Protein AF-A0A833YYH2-F1 (afdb_monomer_lite)

Foldseek 3Di:
DVVCVVVCVVCVVVVVVVVVVVVVVVVVVVVVVVVCLVVVCVPDVVVSVLVVQLVVQCVVVNVVVSVVVSVVVVVVVVVCCLVPVPVPPDPPPPDDPDPPDPPVVVVVSVVSVVVVVVVVVVVVVVVVVVVVVVD

Structure (mmCIF, N/CA/C/O backbone):
data_AF-A0A833YYH2-F1
#
_entry.id   AF-A0A833YYH2-F1
#
loop_
_atom_site.group_PDB
_atom_site.id
_atom_site.type_symbol
_atom_site.label_atom_id
_atom_site.label_alt_id
_atom_site.label_comp_id
_atom_site.label_asym_id
_atom_site.label_entity_id
_atom_site.label_seq_id
_atom_site.pdbx_PDB_ins_code
_atom_site.Cartn_x
_atom_site.Cartn_y
_atom_site.Cartn_z
_atom_site.occupancy
_atom_site.B_iso_or_equiv
_atom_site.auth_seq_id
_atom_site.auth_comp_id
_atom_site.auth_asym_id
_atom_site.auth_atom_id
_atom_site.pdbx_PDB_model_num
ATOM 1 N N . MET A 1 1 ? -19.873 -19.339 27.407 1.00 61.56 1 MET A N 1
ATOM 2 C CA . MET A 1 1 ? -21.133 -18.884 26.774 1.00 61.56 1 MET A CA 1
ATOM 3 C C . MET A 1 1 ? -21.926 -17.932 27.678 1.00 61.56 1 MET A C 1
ATOM 5 O O . MET A 1 1 ? -22.231 -16.838 27.234 1.00 61.56 1 MET A O 1
ATOM 9 N N . ILE A 1 2 ? -22.166 -18.270 28.954 1.00 76.19 2 ILE A N 1
ATOM 10 C CA . ILE A 1 2 ? -22.928 -17.430 29.909 1.00 76.19 2 ILE A CA 1
ATOM 11 C C . ILE A 1 2 ? -22.249 -16.081 30.224 1.00 76.19 2 ILE A C 1
ATOM 13 O O . ILE A 1 2 ? -22.918 -15.053 30.234 1.00 76.19 2 ILE A O 1
ATOM 17 N N . ALA A 1 3 ? -20.920 -16.057 30.393 1.00 73.94 3 ALA A N 1
ATOM 18 C CA . ALA A 1 3 ? -20.184 -14.825 30.699 1.00 73.94 3 ALA A CA 1
ATOM 19 C C . ALA A 1 3 ? -20.322 -13.746 29.607 1.00 73.94 3 ALA A C 1
ATOM 21 O O . ALA A 1 3 ? -20.493 -12.579 29.926 1.00 73.94 3 ALA A O 1
ATOM 22 N N . ILE A 1 4 ? -20.317 -14.132 28.325 1.00 78.75 4 ILE A N 1
ATOM 23 C CA . ILE A 1 4 ? -20.427 -13.198 27.190 1.00 78.75 4 ILE A CA 1
ATOM 24 C C . ILE A 1 4 ? -21.841 -12.610 27.091 1.00 78.75 4 ILE A C 1
ATOM 26 O O . ILE A 1 4 ? -21.990 -11.432 26.790 1.00 78.75 4 ILE A O 1
ATOM 30 N N . VAL A 1 5 ? -22.879 -13.400 27.382 1.00 77.94 5 VAL A N 1
ATOM 31 C CA . VAL A 1 5 ? -24.278 -12.937 27.326 1.00 77.94 5 VAL A CA 1
ATOM 32 C C . VAL A 1 5 ? -24.606 -12.014 28.506 1.00 77.94 5 VAL A C 1
ATOM 34 O O . VAL A 1 5 ? -25.262 -10.993 28.314 1.00 77.94 5 VAL A O 1
ATOM 37 N N . ALA A 1 6 ? -24.112 -12.332 29.707 1.00 75.19 6 ALA A N 1
ATOM 38 C CA . ALA A 1 6 ? -24.332 -11.522 30.907 1.00 75.19 6 ALA A CA 1
ATOM 39 C C . ALA A 1 6 ? -23.529 -10.208 30.891 1.00 75.19 6 ALA A C 1
ATOM 41 O O . ALA A 1 6 ? -24.063 -9.150 31.217 1.00 75.19 6 ALA A O 1
ATOM 42 N N . LEU A 1 7 ? -22.261 -10.257 30.469 1.00 71.38 7 LEU A N 1
ATOM 43 C CA . LEU A 1 7 ? -21.401 -9.076 30.364 1.00 71.38 7 LEU A CA 1
ATOM 44 C C . LEU A 1 7 ? -21.713 -8.239 29.115 1.00 71.38 7 LEU A C 1
ATOM 46 O O . LEU A 1 7 ? -21.634 -7.016 29.173 1.00 71.38 7 LEU A O 1
ATOM 50 N N . GLY A 1 8 ? -22.137 -8.858 28.008 1.00 71.69 8 GLY A N 1
ATOM 51 C CA . GLY A 1 8 ? -22.414 -8.168 26.742 1.00 71.69 8 GLY A CA 1
ATOM 52 C C . GLY A 1 8 ? -23.464 -7.058 26.849 1.00 71.69 8 GLY A C 1
ATOM 53 O O . GLY A 1 8 ? -23.304 -6.019 26.221 1.00 71.69 8 GLY A O 1
ATOM 54 N N . LYS A 1 9 ? -24.485 -7.222 27.704 1.00 69.00 9 LYS A N 1
ATOM 55 C CA . LYS A 1 9 ? -25.528 -6.203 27.935 1.00 69.00 9 LYS A CA 1
ATOM 56 C C . LYS A 1 9 ? -25.048 -4.997 28.746 1.00 69.00 9 LYS A C 1
ATOM 58 O O . LYS A 1 9 ? -25.541 -3.895 28.539 1.00 69.00 9 LYS A O 1
ATOM 63 N N . LEU A 1 10 ? -24.093 -5.196 29.655 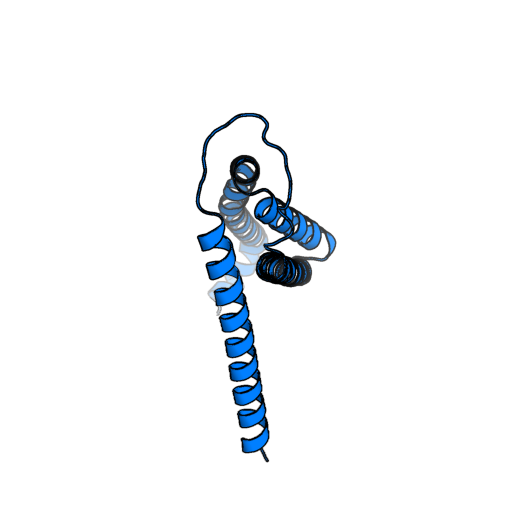1.00 66.31 10 LEU A N 1
ATOM 64 C CA . LEU A 1 10 ? -23.546 -4.133 30.505 1.00 66.31 10 LEU A CA 1
ATOM 65 C C . LEU A 1 10 ? -22.348 -3.427 29.843 1.00 66.31 10 LEU A C 1
ATOM 67 O O . LEU A 1 10 ? -22.094 -2.253 30.099 1.00 66.31 10 LEU A O 1
ATOM 71 N N . LEU A 1 11 ? -21.627 -4.138 28.970 1.00 68.44 11 LEU A N 1
ATOM 72 C CA . LEU A 1 11 ? -20.449 -3.656 28.248 1.00 68.44 11 LEU A CA 1
ATOM 73 C C . LEU A 1 11 ? -20.737 -3.207 26.812 1.00 68.44 11 LEU A C 1
ATOM 75 O O . LEU A 1 11 ? -19.807 -2.775 26.147 1.00 68.44 11 LEU A O 1
ATOM 79 N N . GLU A 1 12 ? -21.976 -3.248 26.320 1.00 71.12 12 GLU A N 1
ATOM 80 C CA . GLU A 1 12 ? -22.322 -2.808 24.958 1.00 71.12 12 GLU A CA 1
ATOM 81 C C . GLU A 1 12 ? -21.769 -1.403 24.600 1.00 71.12 12 GLU A C 1
ATOM 83 O O . GLU A 1 12 ? -21.092 -1.280 23.572 1.00 71.12 12 GLU A O 1
ATOM 88 N N . PRO A 1 13 ? -21.923 -0.357 25.447 1.00 73.88 13 PRO A N 1
ATOM 89 C CA . PRO A 1 13 ? -21.302 0.946 25.187 1.00 73.88 13 PRO A CA 1
ATOM 90 C C . PRO A 1 13 ? -19.779 0.950 25.418 1.00 73.88 13 PRO A C 1
ATOM 92 O O . PRO A 1 13 ? -19.047 1.657 24.722 1.00 73.88 13 PRO A O 1
ATOM 95 N N . LEU A 1 14 ? -19.272 0.138 26.354 1.00 76.50 14 LEU A N 1
ATOM 96 C CA . LEU A 1 14 ? -17.845 0.086 26.695 1.00 76.50 14 LEU A CA 1
ATOM 97 C C . LEU A 1 14 ? -17.016 -0.633 25.612 1.00 76.50 14 LEU A C 1
ATOM 99 O O . LEU A 1 14 ? -15.959 -0.156 25.207 1.00 76.50 14 LEU A O 1
ATOM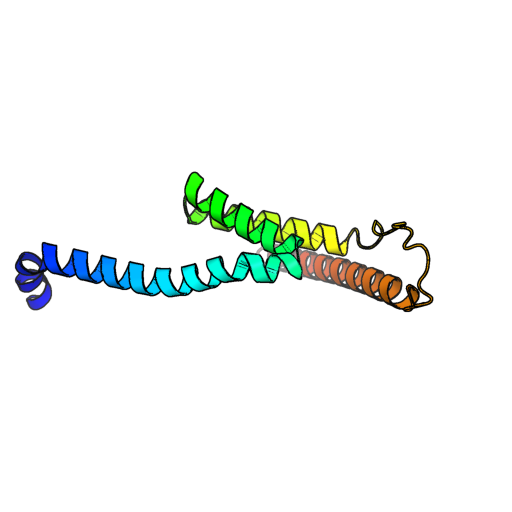 103 N N . GLN A 1 15 ? -17.513 -1.752 25.088 1.00 78.81 15 GLN A N 1
ATOM 104 C CA . GLN A 1 15 ? -16.862 -2.590 24.082 1.00 78.81 15 GLN A CA 1
ATOM 105 C C . GLN A 1 15 ? -16.797 -1.890 22.719 1.00 78.81 15 GLN A C 1
ATOM 107 O O . GLN A 1 15 ? -15.804 -2.040 22.008 1.00 78.81 15 GLN A O 1
ATOM 112 N N . LYS A 1 16 ? -17.801 -1.072 22.368 1.00 78.88 16 LYS A N 1
ATOM 113 C CA . LYS A 1 16 ? -17.750 -0.205 21.177 1.00 78.88 16 LYS A CA 1
ATOM 114 C C . LYS A 1 16 ? -16.615 0.820 21.273 1.00 78.88 16 LYS A C 1
ATOM 116 O O . LYS A 1 16 ? -15.892 1.002 20.296 1.00 78.88 16 LYS A O 1
ATOM 121 N N . SER A 1 17 ? -16.423 1.429 22.446 1.00 85.12 17 SER A N 1
ATOM 122 C CA . SER A 1 17 ? -15.329 2.376 22.701 1.00 85.12 17 SER A CA 1
ATOM 123 C C . SER A 1 17 ? -13.954 1.701 22.628 1.00 85.12 17 SER A C 1
ATOM 125 O O . SER A 1 17 ? -13.055 2.201 21.958 1.00 85.12 17 SER A O 1
ATOM 127 N N . VAL A 1 18 ? -13.805 0.512 23.223 1.00 89.88 18 VAL A N 1
ATOM 128 C CA . VAL A 1 18 ? -12.552 -0.262 23.156 1.00 89.88 18 VAL A CA 1
ATOM 129 C C . VAL A 1 18 ? -12.238 -0.698 21.723 1.00 89.88 18 VAL A C 1
ATOM 131 O O . VAL A 1 18 ? -11.100 -0.553 21.283 1.00 89.88 18 VAL A O 1
ATOM 134 N N . LEU A 1 19 ? -13.231 -1.171 20.961 1.00 87.88 19 LEU A N 1
ATOM 135 C CA . LEU A 1 19 ? -13.038 -1.541 19.556 1.00 87.88 19 LEU A CA 1
ATOM 136 C C . LEU A 1 19 ? -12.598 -0.328 18.722 1.00 87.88 19 LEU A C 1
ATOM 138 O O . LEU A 1 19 ? -11.652 -0.432 17.945 1.00 87.88 19 LEU A O 1
ATOM 142 N N . ALA A 1 20 ? -13.229 0.833 18.927 1.00 87.12 20 ALA A N 1
ATOM 143 C CA . ALA A 1 20 ? -12.832 2.076 18.273 1.00 87.12 20 ALA A CA 1
ATOM 144 C C . ALA A 1 20 ? -11.411 2.507 18.672 1.00 87.12 20 ALA A C 1
ATOM 146 O O . ALA A 1 20 ? -10.617 2.854 17.801 1.00 87.12 20 ALA A O 1
ATOM 147 N N . ALA A 1 21 ? -11.051 2.425 19.956 1.00 90.31 21 ALA A N 1
ATOM 148 C CA . ALA A 1 21 ? -9.712 2.756 20.443 1.00 90.31 21 ALA A CA 1
ATOM 149 C C . ALA A 1 21 ? -8.632 1.841 19.845 1.00 90.31 21 ALA A C 1
ATOM 151 O O . ALA A 1 21 ? -7.572 2.325 19.452 1.00 90.31 21 ALA A O 1
ATOM 152 N N . VAL A 1 22 ? -8.908 0.540 19.711 1.00 90.25 22 VAL A N 1
ATOM 153 C CA . VAL A 1 22 ? -8.002 -0.421 19.059 1.00 90.25 22 VAL A CA 1
ATOM 154 C C . VAL A 1 22 ? -7.862 -0.122 17.565 1.00 90.25 22 VAL A C 1
ATOM 156 O O . VAL A 1 22 ? -6.747 -0.128 17.044 1.00 90.25 22 VAL A O 1
ATOM 159 N N . VAL A 1 23 ? -8.961 0.198 16.873 1.00 89.44 23 VAL A N 1
ATOM 160 C CA . VAL A 1 23 ? -8.914 0.617 15.462 1.00 89.44 23 VAL A CA 1
ATOM 161 C C . VAL A 1 23 ? -8.094 1.899 15.312 1.00 89.44 23 VAL A C 1
ATOM 163 O O . VAL A 1 23 ? -7.210 1.946 14.465 1.00 89.44 23 VAL A O 1
ATOM 166 N N . ILE A 1 24 ? -8.294 2.904 16.167 1.00 87.12 24 ILE A N 1
ATOM 167 C CA . ILE A 1 24 ? -7.518 4.154 16.153 1.00 87.12 24 ILE A CA 1
ATOM 168 C C . ILE A 1 24 ? -6.037 3.896 16.471 1.00 87.12 24 ILE A C 1
ATOM 170 O O . ILE A 1 24 ? -5.170 4.485 15.829 1.00 87.12 24 ILE A O 1
ATOM 174 N N . ALA A 1 25 ? -5.720 3.002 17.412 1.00 87.38 25 ALA A N 1
ATOM 175 C CA . ALA A 1 25 ? -4.342 2.627 17.729 1.00 87.38 25 ALA A CA 1
ATOM 176 C C . ALA A 1 25 ? -3.640 1.948 16.538 1.00 87.38 25 ALA A C 1
ATOM 178 O O . ALA A 1 25 ? -2.495 2.285 16.233 1.00 87.38 25 ALA A O 1
ATOM 179 N N . ASN A 1 26 ? -4.343 1.065 15.821 1.00 83.31 26 ASN A N 1
ATOM 180 C CA . ASN A 1 26 ? -3.842 0.438 14.594 1.00 83.31 26 ASN A CA 1
ATOM 181 C C . ASN A 1 26 ? -3.701 1.449 13.448 1.00 83.31 26 ASN A C 1
ATOM 183 O O . ASN A 1 26 ? -2.685 1.474 12.752 1.00 83.31 26 ASN A O 1
ATOM 187 N N . LEU A 1 27 ? -4.684 2.338 13.288 1.00 80.62 27 LEU A N 1
ATOM 188 C CA . LEU A 1 27 ? -4.650 3.393 12.280 1.00 80.62 27 LEU A CA 1
ATOM 189 C C . LEU A 1 27 ? -3.542 4.409 12.556 1.00 80.62 27 LEU A C 1
ATOM 191 O O . LEU A 1 27 ? -2.944 4.893 11.604 1.00 80.62 27 LEU A O 1
ATOM 195 N N . LYS A 1 28 ? -3.210 4.703 13.819 1.00 78.62 28 LYS A N 1
ATOM 196 C CA . LYS A 1 28 ? -2.103 5.604 14.182 1.00 78.62 28 LYS A CA 1
ATOM 197 C C . LYS A 1 28 ? -0.769 5.115 13.613 1.00 78.62 28 LYS A C 1
ATOM 199 O O . LYS A 1 28 ? 0.009 5.927 13.118 1.00 78.62 28 LYS A O 1
ATOM 204 N N . GLY A 1 29 ? -0.524 3.804 13.645 1.00 73.50 29 GLY A N 1
ATOM 205 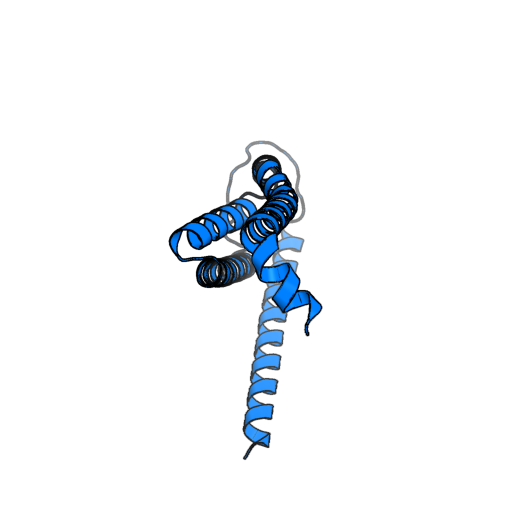C CA . GLY A 1 29 ? 0.663 3.201 13.034 1.00 73.50 29 GLY A CA 1
ATOM 206 C C . GLY A 1 29 ? 0.696 3.396 11.516 1.00 73.50 29 GLY A C 1
ATOM 207 O O . GLY A 1 29 ? 1.724 3.781 10.963 1.00 73.50 29 GLY A O 1
ATOM 208 N N . MET A 1 30 ? -0.450 3.223 10.852 1.00 72.69 30 MET A N 1
ATOM 209 C CA . MET A 1 30 ? -0.572 3.421 9.402 1.00 72.69 30 MET A CA 1
ATOM 210 C C . MET A 1 30 ? -0.488 4.904 9.004 1.00 72.69 30 MET A C 1
ATOM 212 O O . MET A 1 30 ? 0.144 5.237 8.006 1.00 72.69 30 MET A O 1
ATOM 216 N N . PHE A 1 31 ? -1.055 5.816 9.799 1.00 71.50 31 PHE A N 1
ATOM 217 C CA . PHE A 1 31 ? -1.009 7.264 9.560 1.00 71.50 31 PHE A CA 1
ATOM 218 C C . PHE A 1 31 ? 0.404 7.839 9.689 1.00 71.50 31 PHE A C 1
ATOM 220 O O . PHE A 1 31 ? 0.752 8.789 8.991 1.00 71.50 31 PHE A O 1
ATOM 227 N N . MET A 1 32 ? 1.245 7.243 10.536 1.00 72.62 32 MET A N 1
ATOM 228 C CA . MET A 1 32 ? 2.645 7.644 10.653 1.00 72.62 32 MET A CA 1
ATOM 229 C C . MET A 1 32 ? 3.417 7.381 9.347 1.00 72.62 32 MET A C 1
ATOM 231 O O . MET A 1 32 ? 4.192 8.233 8.925 1.00 72.62 32 MET A O 1
ATOM 235 N N . GLN A 1 33 ? 3.109 6.285 8.641 1.00 66.12 33 GLN A N 1
ATOM 236 C CA . GLN A 1 33 ? 3.621 6.020 7.288 1.00 66.12 33 GLN A CA 1
ATOM 237 C C . GLN A 1 33 ? 3.081 7.003 6.237 1.00 66.12 33 GLN A C 1
ATOM 239 O O . GLN A 1 33 ? 3.814 7.379 5.323 1.00 66.12 33 GLN A O 1
ATOM 244 N N . VAL A 1 34 ? 1.833 7.468 6.374 1.00 66.44 34 VAL A N 1
ATOM 245 C CA . VAL A 1 34 ? 1.277 8.528 5.507 1.00 66.44 34 VAL A CA 1
ATOM 246 C C . VAL A 1 34 ? 2.055 9.835 5.664 1.00 66.44 34 VAL A C 1
ATOM 248 O O . VAL A 1 34 ? 2.309 10.530 4.683 1.00 66.44 34 VAL A O 1
ATOM 251 N N . CYS A 1 35 ? 2.492 10.164 6.878 1.00 63.59 35 CYS A N 1
ATOM 252 C CA . CYS A 1 35 ? 3.325 11.342 7.120 1.00 63.59 35 CYS A CA 1
ATOM 253 C C . CYS A 1 35 ? 4.757 11.212 6.568 1.00 63.59 35 CYS A C 1
ATOM 255 O O . CYS A 1 35 ? 5.415 12.235 6.384 1.00 63.59 35 CYS A O 1
ATOM 257 N N . ASP A 1 36 ? 5.227 10.001 6.251 1.00 65.56 36 ASP A N 1
ATOM 258 C CA . ASP A 1 36 ? 6.515 9.755 5.586 1.00 65.56 36 ASP A CA 1
ATOM 259 C C . ASP A 1 36 ? 6.417 9.762 4.042 1.00 65.56 36 ASP A C 1
ATOM 261 O O . ASP A 1 36 ? 7.442 9.853 3.356 1.00 65.56 36 ASP A O 1
ATOM 265 N N . ILE A 1 37 ? 5.207 9.766 3.461 1.00 64.12 37 ILE A N 1
ATOM 266 C CA . ILE A 1 37 ? 4.990 9.913 2.005 1.00 64.12 37 ILE A CA 1
ATOM 267 C C . ILE A 1 37 ? 5.660 11.161 1.390 1.00 64.12 37 ILE A C 1
ATOM 269 O O . ILE A 1 37 ? 6.233 11.039 0.303 1.00 64.12 37 ILE A O 1
ATOM 273 N N . PRO A 1 38 ? 5.674 12.348 2.036 1.00 62.81 38 PRO A N 1
ATOM 274 C CA . PRO A 1 38 ? 6.349 13.535 1.508 1.00 62.81 38 PRO A CA 1
ATOM 275 C C . PRO A 1 38 ? 7.867 13.345 1.425 1.00 62.81 38 PRO A C 1
ATOM 277 O O . PRO A 1 38 ? 8.521 13.854 0.512 1.00 62.81 38 PRO A O 1
ATOM 280 N N . ARG A 1 39 ? 8.435 12.575 2.362 1.00 61.94 39 ARG A N 1
ATOM 281 C CA . ARG A 1 39 ? 9.855 12.216 2.367 1.00 61.94 39 ARG A CA 1
ATOM 282 C C . ARG A 1 39 ? 10.164 11.235 1.233 1.00 61.94 39 ARG A C 1
ATOM 284 O O . ARG A 1 39 ? 11.172 11.407 0.548 1.00 61.94 39 ARG A O 1
ATOM 291 N N . LEU A 1 40 ? 9.267 10.279 0.981 1.00 57.72 40 LEU A N 1
ATOM 292 C CA . LEU A 1 40 ? 9.368 9.311 -0.117 1.00 57.72 40 LEU A CA 1
ATOM 293 C C . LEU A 1 40 ? 9.206 9.957 -1.507 1.00 57.72 40 LEU A C 1
ATOM 295 O O . LEU A 1 40 ? 9.903 9.574 -2.448 1.00 57.72 40 LEU A O 1
ATOM 299 N N . TRP A 1 41 ? 8.365 10.990 -1.634 1.00 55.75 41 TRP A N 1
ATOM 300 C CA . TRP A 1 41 ? 8.141 11.738 -2.883 1.00 55.75 41 TRP A CA 1
ATOM 301 C C . TRP A 1 41 ? 9.432 12.339 -3.456 1.00 55.75 41 TRP A C 1
ATOM 303 O O . TRP A 1 41 ? 9.601 12.456 -4.673 1.00 55.75 41 TRP A O 1
ATOM 313 N N . ARG A 1 42 ? 10.379 12.700 -2.583 1.00 57.78 42 ARG A N 1
ATOM 314 C CA . ARG A 1 42 ? 11.679 13.251 -2.983 1.00 57.78 42 ARG A CA 1
ATOM 315 C C . ARG A 1 42 ? 12.612 12.195 -3.591 1.00 57.78 42 ARG A C 1
ATOM 317 O O . ARG A 1 42 ? 13.553 12.567 -4.286 1.00 57.78 42 ARG A O 1
ATOM 324 N N . GLN A 1 43 ? 12.344 10.908 -3.358 1.00 62.12 43 GLN A N 1
ATOM 325 C CA . GLN A 1 43 ? 13.205 9.792 -3.752 1.00 62.12 43 GLN A CA 1
ATOM 326 C C . GLN A 1 43 ? 12.594 8.932 -4.869 1.00 62.12 43 GLN A C 1
ATOM 328 O O . GLN A 1 43 ? 13.305 8.605 -5.816 1.00 62.12 43 GLN A O 1
ATOM 333 N N . ASN A 1 44 ? 11.291 8.615 -4.816 1.00 64.94 44 ASN A N 1
ATOM 334 C CA . ASN A 1 44 ? 10.613 7.856 -5.873 1.00 64.94 44 ASN A CA 1
ATOM 335 C C . ASN A 1 44 ? 9.175 8.352 -6.119 1.00 64.94 44 ASN A C 1
ATOM 337 O O . ASN A 1 44 ? 8.218 7.938 -5.467 1.00 64.94 44 ASN A O 1
ATOM 341 N N . LYS A 1 45 ? 9.022 9.256 -7.098 1.00 73.00 45 LYS A N 1
ATOM 342 C CA . LYS A 1 45 ? 7.740 9.908 -7.433 1.00 73.00 45 LYS A CA 1
ATOM 343 C C . LYS A 1 45 ? 6.654 8.913 -7.867 1.00 73.00 45 LYS A C 1
ATOM 345 O O . LYS A 1 45 ? 5.489 9.120 -7.562 1.00 73.00 45 LYS A O 1
ATOM 350 N N . ILE A 1 46 ? 7.033 7.842 -8.568 1.00 74.81 46 ILE A N 1
ATOM 351 C CA . ILE A 1 46 ? 6.095 6.850 -9.122 1.00 74.81 46 ILE A CA 1
ATOM 352 C C . ILE A 1 46 ? 5.378 6.081 -8.003 1.00 74.81 46 ILE A C 1
ATOM 354 O O . ILE A 1 46 ? 4.153 5.992 -8.004 1.00 74.81 46 ILE A O 1
ATOM 358 N N . ASP A 1 47 ? 6.129 5.572 -7.024 1.00 76.88 47 ASP A N 1
ATOM 359 C CA . ASP A 1 47 ? 5.563 4.765 -5.935 1.00 76.88 47 ASP A CA 1
ATOM 360 C C . ASP A 1 47 ? 4.675 5.616 -5.013 1.00 76.88 47 ASP A C 1
ATOM 362 O O . ASP A 1 47 ? 3.620 5.162 -4.571 1.00 76.88 47 ASP A O 1
ATOM 366 N N . ALA A 1 48 ? 5.039 6.888 -4.798 1.00 80.62 48 ALA A N 1
ATOM 367 C CA . ALA A 1 48 ? 4.211 7.837 -4.053 1.00 80.62 48 ALA A CA 1
ATOM 368 C C . ALA A 1 48 ? 2.866 8.115 -4.753 1.00 80.62 48 ALA A C 1
ATOM 370 O O . ALA A 1 48 ? 1.831 8.174 -4.091 1.00 80.62 48 ALA A O 1
ATOM 371 N N . VAL A 1 49 ? 2.855 8.238 -6.086 1.00 82.94 49 VAL A N 1
ATOM 372 C CA . VAL A 1 49 ? 1.620 8.448 -6.864 1.00 82.94 49 VAL A CA 1
ATOM 373 C C . VAL A 1 49 ? 0.699 7.230 -6.789 1.00 82.94 49 VAL A C 1
ATOM 375 O O . VAL A 1 49 ? -0.496 7.404 -6.556 1.00 82.94 49 VAL A O 1
ATOM 378 N N . ILE A 1 50 ? 1.232 6.009 -6.924 1.00 86.00 50 ILE A N 1
ATOM 379 C CA . ILE A 1 50 ? 0.441 4.768 -6.788 1.00 86.00 50 ILE A CA 1
ATOM 380 C C . ILE A 1 50 ? -0.196 4.695 -5.398 1.00 86.00 50 ILE A C 1
ATOM 382 O O . ILE A 1 50 ? -1.378 4.367 -5.264 1.00 86.00 50 ILE A O 1
ATOM 386 N N . TRP A 1 51 ? 0.576 5.033 -4.366 1.00 83.75 51 TRP A N 1
ATOM 387 C CA . TRP A 1 51 ? 0.107 5.011 -2.988 1.00 83.75 51 TRP A CA 1
ATOM 388 C C . TRP A 1 51 ? -1.040 6.006 -2.754 1.00 83.75 51 TRP A C 1
ATOM 390 O O . TRP A 1 51 ? -2.099 5.623 -2.252 1.00 83.75 51 TRP A O 1
ATOM 400 N N . VAL A 1 52 ? -0.874 7.264 -3.184 1.00 85.81 52 VAL A N 1
ATOM 401 C CA . VAL A 1 52 ? -1.913 8.301 -3.052 1.00 85.81 52 VAL A CA 1
ATOM 402 C C . VAL A 1 52 ? -3.162 7.928 -3.850 1.00 85.81 52 VAL A C 1
ATOM 404 O O . VAL A 1 52 ? -4.271 8.029 -3.327 1.00 85.81 52 VAL A O 1
ATOM 407 N N . PHE A 1 53 ? -2.994 7.443 -5.082 1.00 88.25 53 PHE A N 1
ATOM 408 C CA . PHE A 1 53 ? -4.101 6.997 -5.926 1.00 88.25 53 PHE A CA 1
ATOM 409 C C . PHE A 1 53 ? -4.916 5.883 -5.258 1.00 88.25 53 PHE A C 1
ATOM 411 O O . PHE A 1 53 ? -6.138 5.984 -5.160 1.00 88.25 53 PHE A O 1
ATOM 418 N N . THR A 1 54 ? -4.241 4.861 -4.726 1.00 88.19 54 THR A N 1
ATOM 419 C CA . THR A 1 54 ? -4.887 3.728 -4.042 1.00 88.19 54 THR A CA 1
ATOM 420 C C . THR A 1 54 ? -5.630 4.179 -2.785 1.00 88.19 54 THR A C 1
ATOM 422 O O . THR A 1 54 ? -6.742 3.722 -2.519 1.00 88.19 54 THR A O 1
ATOM 425 N N . CYS A 1 55 ? -5.047 5.108 -2.023 1.00 86.94 55 CYS A N 1
ATOM 426 C CA . CYS A 1 55 ? -5.665 5.658 -0.819 1.00 86.94 55 CYS A CA 1
ATOM 427 C C . CYS A 1 55 ? -6.953 6.432 -1.154 1.00 86.94 55 CYS A C 1
ATOM 429 O O . CYS A 1 55 ? -8.000 6.176 -0.562 1.00 86.94 55 CYS A O 1
ATOM 431 N N . 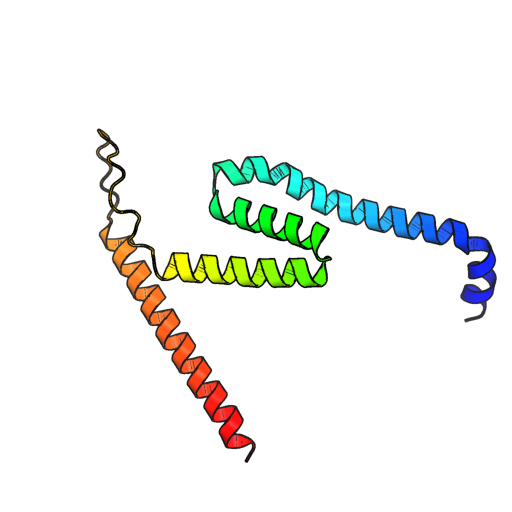ILE A 1 56 ? -6.909 7.302 -2.170 1.00 89.38 56 ILE A N 1
ATOM 432 C CA . ILE A 1 56 ? -8.080 8.059 -2.642 1.00 89.38 56 ILE A CA 1
ATOM 433 C C . ILE A 1 56 ? -9.170 7.110 -3.155 1.00 89.38 56 ILE A C 1
ATOM 435 O O . ILE A 1 56 ? -10.330 7.244 -2.766 1.00 89.38 56 ILE A O 1
ATOM 439 N N . MET A 1 57 ? -8.808 6.118 -3.973 1.00 89.06 57 MET A N 1
ATOM 440 C CA . MET A 1 57 ? -9.773 5.141 -4.487 1.00 89.06 57 MET A CA 1
ATOM 441 C C . MET A 1 57 ? -10.407 4.307 -3.372 1.00 89.06 57 MET A C 1
ATOM 443 O O . MET A 1 57 ? -11.605 4.049 -3.423 1.00 89.06 57 MET A O 1
ATOM 447 N N . SER A 1 58 ? -9.653 3.959 -2.328 1.00 90.19 58 SER A N 1
ATOM 448 C CA . SER A 1 58 ? -10.178 3.234 -1.159 1.00 90.19 58 SER A CA 1
ATOM 449 C C . SER A 1 58 ? -11.158 4.058 -0.327 1.00 90.19 58 SER A C 1
ATOM 451 O O . SER A 1 58 ? -12.109 3.503 0.219 1.00 90.19 58 SER A O 1
ATOM 453 N N . ILE A 1 59 ? -10.965 5.378 -0.248 1.00 89.69 59 ILE A N 1
ATOM 454 C CA . ILE A 1 59 ? -11.895 6.280 0.446 1.00 89.69 59 ILE A CA 1
ATOM 455 C C . ILE A 1 59 ? -13.201 6.437 -0.349 1.00 89.69 59 ILE A C 1
ATOM 457 O O . ILE A 1 59 ? -14.270 6.493 0.253 1.00 89.69 59 ILE A O 1
ATOM 461 N N . ILE A 1 60 ? -13.128 6.490 -1.685 1.00 92.19 60 ILE A N 1
ATOM 462 C CA . ILE A 1 60 ? -14.296 6.729 -2.551 1.00 92.19 60 ILE A CA 1
ATOM 463 C C . ILE A 1 60 ? -15.099 5.444 -2.807 1.00 92.19 60 ILE A C 1
ATOM 465 O O . ILE A 1 60 ? -16.322 5.455 -2.699 1.00 92.19 60 ILE A O 1
ATOM 469 N N . LEU A 1 61 ? -14.427 4.346 -3.170 1.00 86.75 61 LEU A N 1
ATOM 470 C CA . LEU A 1 61 ? -15.053 3.085 -3.602 1.00 86.75 61 LEU A CA 1
ATOM 471 C C . LEU A 1 61 ? -15.216 2.071 -2.458 1.00 86.75 61 LEU A C 1
ATOM 473 O O . LEU A 1 61 ? -15.899 1.062 -2.622 1.00 86.75 61 LEU A O 1
ATOM 477 N N . GLY A 1 62 ? -14.586 2.324 -1.311 1.00 89.12 62 GLY A N 1
ATOM 478 C CA . GLY A 1 62 ? -14.453 1.367 -0.217 1.00 89.12 62 GLY A CA 1
ATOM 479 C C . GLY A 1 62 ? -13.127 0.604 -0.266 1.00 89.12 62 GLY A C 1
ATOM 480 O O . GLY A 1 62 ? -12.479 0.485 -1.307 1.00 89.12 62 GLY A O 1
ATOM 481 N N . LEU A 1 63 ? -12.715 0.087 0.894 1.00 87.81 63 LEU A N 1
ATOM 482 C CA . LEU A 1 63 ? -11.375 -0.471 1.110 1.00 87.81 63 LEU A CA 1
ATOM 483 C C . LEU A 1 63 ? -11.072 -1.694 0.227 1.00 87.81 63 LEU A C 1
ATOM 485 O O . LEU A 1 63 ? -9.942 -1.857 -0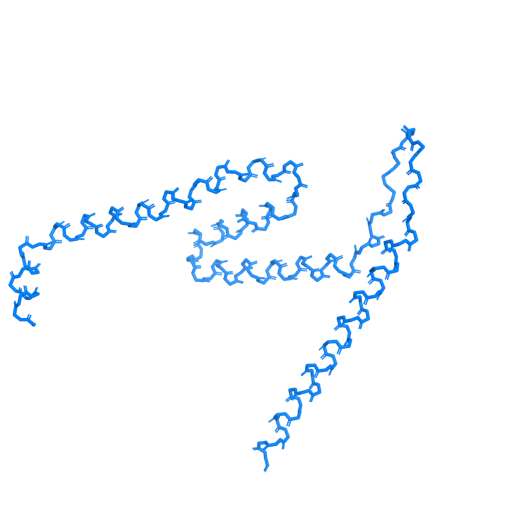.219 1.00 87.81 63 LEU A O 1
ATOM 489 N N . ASP A 1 64 ? -12.082 -2.515 -0.059 1.00 89.81 64 ASP A N 1
ATOM 490 C CA . ASP A 1 64 ? -11.948 -3.735 -0.864 1.00 89.81 64 ASP A CA 1
ATOM 491 C C . ASP A 1 64 ? -11.659 -3.416 -2.346 1.00 89.81 64 ASP A C 1
ATOM 493 O O . ASP A 1 64 ? -10.617 -3.784 -2.895 1.00 89.81 64 ASP A O 1
ATOM 497 N N . LEU A 1 65 ? -12.524 -2.603 -2.964 1.00 89.19 65 LEU A N 1
ATOM 498 C CA . LEU A 1 65 ? -12.392 -2.189 -4.364 1.00 89.19 65 LEU A CA 1
ATOM 499 C C . LEU A 1 65 ? -11.212 -1.236 -4.583 1.00 89.19 65 LEU A C 1
ATOM 501 O O . LEU A 1 65 ? -10.527 -1.311 -5.606 1.00 89.19 65 LEU A O 1
ATOM 505 N N . GLY A 1 66 ? -10.947 -0.352 -3.619 1.00 90.19 66 GLY A N 1
ATOM 506 C CA . GLY A 1 66 ? -9.811 0.559 -3.666 1.00 90.19 66 GLY A CA 1
ATOM 507 C C . GLY A 1 66 ? -8.480 -0.178 -3.689 1.00 90.19 66 GLY A C 1
ATOM 508 O O . GLY A 1 66 ? -7.637 0.117 -4.539 1.00 90.19 66 GLY A O 1
ATOM 509 N N . LEU A 1 67 ? -8.320 -1.192 -2.836 1.00 90.31 67 LEU A N 1
ATOM 510 C CA . LEU A 1 67 ? -7.117 -2.018 -2.814 1.00 90.31 67 LEU A CA 1
ATOM 511 C C . LEU A 1 67 ? -6.943 -2.801 -4.122 1.00 90.31 67 LEU A C 1
ATOM 513 O O . LEU A 1 67 ? -5.845 -2.805 -4.681 1.00 90.31 67 LEU A O 1
ATOM 517 N N . LEU A 1 68 ? -8.018 -3.406 -4.642 1.00 92.81 68 LEU A N 1
ATOM 518 C CA . LEU A 1 68 ? -7.984 -4.121 -5.921 1.00 92.81 68 LEU A CA 1
ATOM 519 C C . LEU A 1 68 ? -7.560 -3.192 -7.069 1.00 92.81 68 LEU A C 1
ATOM 521 O O . LEU A 1 68 ? -6.687 -3.540 -7.864 1.00 92.81 68 LEU A O 1
ATOM 525 N N . SER A 1 69 ? -8.127 -1.985 -7.127 1.00 91.25 69 SER A N 1
ATOM 526 C CA . SER A 1 69 ? -7.776 -0.997 -8.153 1.00 91.25 69 SER A CA 1
ATOM 527 C C . SER A 1 69 ? -6.313 -0.541 -8.053 1.00 91.25 69 SER A C 1
ATOM 529 O O . SER A 1 69 ? -5.625 -0.439 -9.071 1.00 91.25 69 SER A O 1
ATOM 531 N N . GLY A 1 70 ? -5.804 -0.340 -6.833 1.00 90.00 70 GLY A N 1
ATOM 532 C CA . GLY A 1 70 ? -4.413 0.026 -6.578 1.00 90.00 70 GLY A CA 1
ATOM 533 C C . GLY A 1 70 ? -3.428 -1.075 -6.953 1.00 90.00 70 GLY A C 1
ATOM 534 O O . GLY A 1 70 ? -2.380 -0.798 -7.536 1.00 90.00 70 GLY A O 1
ATOM 535 N N . LEU A 1 71 ? -3.793 -2.333 -6.693 1.00 90.19 71 LEU A N 1
ATOM 536 C CA . LEU A 1 71 ? -3.013 -3.500 -7.094 1.00 90.19 71 LEU A CA 1
ATOM 537 C C . LEU A 1 71 ? -2.891 -3.587 -8.619 1.00 90.19 71 LEU A C 1
ATOM 539 O O . LEU A 1 71 ? -1.784 -3.725 -9.140 1.00 90.19 71 LEU A O 1
ATOM 543 N N . VAL A 1 72 ? -4.012 -3.457 -9.336 1.00 92.00 72 VAL A N 1
ATOM 544 C CA . VAL A 1 72 ? -4.029 -3.474 -10.807 1.00 92.00 72 VAL A CA 1
ATOM 545 C C . VAL A 1 72 ? -3.201 -2.317 -11.371 1.00 92.00 72 VAL A C 1
ATOM 547 O O . VAL A 1 72 ? -2.377 -2.527 -12.261 1.00 92.00 72 VAL A O 1
ATOM 550 N N . PHE A 1 73 ? -3.354 -1.109 -10.828 1.00 87.62 73 PHE A N 1
ATOM 551 C CA . PHE A 1 73 ? -2.600 0.069 -11.264 1.00 87.62 73 PHE A CA 1
ATOM 552 C C . PHE A 1 73 ? -1.093 -0.036 -10.965 1.00 87.62 73 PHE A C 1
ATOM 554 O O . PHE A 1 73 ? -0.255 0.353 -11.787 1.00 87.62 73 PHE A O 1
ATOM 561 N N . GLY A 1 74 ? -0.726 -0.601 -9.812 1.00 87.38 74 GLY A N 1
ATOM 562 C CA . GLY A 1 74 ? 0.663 -0.867 -9.442 1.00 87.38 74 GLY A CA 1
ATOM 563 C C . GLY A 1 74 ? 1.313 -1.907 -10.354 1.00 87.38 74 GLY A C 1
ATOM 564 O O . GLY A 1 74 ? 2.408 -1.673 -10.869 1.00 87.38 74 GLY A O 1
ATOM 565 N N . LEU A 1 75 ? 0.610 -3.008 -10.635 1.00 86.69 75 LEU A N 1
ATOM 566 C CA . LEU A 1 75 ? 1.049 -4.025 -11.594 1.00 86.69 75 LEU A CA 1
ATOM 567 C C . LEU A 1 75 ? 1.220 -3.440 -12.995 1.00 86.69 75 LEU A C 1
ATOM 569 O O . LEU A 1 75 ? 2.260 -3.650 -13.620 1.00 86.69 75 LEU A O 1
ATOM 573 N N . LEU A 1 76 ? 0.248 -2.652 -13.462 1.00 84.12 76 LEU A N 1
ATOM 574 C CA . LEU A 1 76 ? 0.329 -1.975 -14.752 1.00 84.12 76 LEU A CA 1
ATOM 575 C C . LEU A 1 76 ? 1.560 -1.063 -14.815 1.00 84.12 76 LEU A C 1
ATOM 577 O O . LEU A 1 76 ? 2.297 -1.091 -15.795 1.00 84.12 76 LEU A O 1
ATOM 581 N N . THR A 1 77 ? 1.841 -0.311 -13.751 1.00 81.56 77 THR A N 1
ATOM 582 C CA . THR A 1 77 ? 3.012 0.573 -13.691 1.00 81.56 77 THR A CA 1
ATOM 583 C C . THR A 1 77 ? 4.332 -0.204 -13.697 1.00 81.56 77 THR A C 1
ATOM 585 O O . THR A 1 77 ? 5.292 0.225 -14.339 1.00 81.56 77 THR A O 1
ATOM 588 N N . VAL A 1 78 ? 4.403 -1.362 -13.033 1.00 81.94 78 VAL A N 1
ATOM 589 C CA . VAL A 1 78 ? 5.580 -2.249 -13.084 1.00 81.94 78 VAL A CA 1
ATOM 590 C C . VAL A 1 78 ? 5.773 -2.805 -14.492 1.00 81.94 78 VAL A C 1
ATOM 592 O O . VAL A 1 78 ? 6.886 -2.746 -15.016 1.00 81.94 78 VAL A O 1
ATOM 595 N N . VAL A 1 79 ? 4.702 -3.276 -15.133 1.00 81.62 79 VAL A N 1
ATOM 596 C CA . VAL A 1 79 ? 4.744 -3.769 -16.518 1.00 81.62 79 VAL A CA 1
ATOM 597 C C . VAL A 1 79 ? 5.205 -2.658 -17.460 1.00 81.62 79 VAL A C 1
ATOM 599 O O . VAL A 1 79 ? 6.124 -2.874 -18.247 1.00 81.62 79 VAL A O 1
ATOM 602 N N . LEU A 1 80 ? 4.656 -1.448 -17.329 1.00 76.31 80 LEU A N 1
ATOM 603 C CA . LEU A 1 80 ? 5.081 -0.288 -18.111 1.00 76.31 80 LEU A CA 1
ATOM 604 C C . LEU A 1 80 ? 6.551 0.066 -17.849 1.00 76.31 80 LEU A C 1
ATOM 606 O O . LEU A 1 80 ? 7.279 0.337 -18.796 1.00 76.31 80 LEU A O 1
ATOM 610 N N . ARG A 1 81 ? 7.039 0.001 -16.604 1.00 71.12 81 ARG A N 1
ATOM 611 C CA . ARG A 1 81 ? 8.458 0.249 -16.282 1.00 71.12 81 ARG A CA 1
ATOM 612 C C . ARG A 1 81 ? 9.382 -0.798 -16.917 1.00 71.12 81 ARG A C 1
ATOM 614 O O . ARG A 1 81 ? 10.468 -0.457 -17.383 1.00 71.12 81 ARG A O 1
ATOM 621 N N . VAL A 1 82 ? 8.959 -2.061 -16.932 1.00 72.62 82 VAL A N 1
ATOM 622 C CA . VAL A 1 82 ? 9.720 -3.179 -17.509 1.00 72.62 82 VAL A CA 1
ATOM 623 C C . VAL A 1 82 ? 9.703 -3.143 -19.039 1.00 72.62 82 VAL A C 1
ATOM 625 O O . VAL A 1 82 ? 10.722 -3.433 -19.666 1.00 72.62 82 VAL A O 1
ATOM 628 N N . GLN A 1 83 ? 8.581 -2.754 -19.648 1.00 63.81 83 GLN A N 1
ATOM 629 C CA . GLN A 1 83 ? 8.431 -2.680 -21.104 1.00 63.81 83 GLN A CA 1
ATOM 630 C C . GLN A 1 83 ? 8.944 -1.364 -21.712 1.00 63.81 83 GLN A C 1
ATOM 632 O O . GLN A 1 83 ? 9.440 -1.380 -22.840 1.00 63.81 83 GLN A O 1
ATOM 637 N N . PHE A 1 84 ? 8.921 -0.252 -20.967 1.00 60.50 84 PHE A N 1
ATOM 638 C CA . PHE A 1 84 ? 9.390 1.074 -21.398 1.00 60.50 84 PHE A CA 1
ATOM 639 C C . PHE A 1 84 ? 10.609 1.632 -20.622 1.00 60.50 84 PHE A C 1
ATOM 641 O O . PHE A 1 84 ? 10.619 2.809 -20.262 1.00 60.50 84 PHE A O 1
ATOM 648 N N . PRO A 1 85 ? 11.716 0.888 -20.428 1.00 57.94 85 PRO A N 1
ATOM 649 C CA . PRO A 1 85 ? 12.956 1.462 -19.895 1.00 57.94 85 PRO A CA 1
ATOM 650 C C . PRO A 1 85 ? 13.661 2.395 -20.901 1.00 57.94 85 PRO A C 1
ATOM 652 O O . PRO A 1 85 ? 14.634 3.061 -20.558 1.00 57.94 85 PRO A O 1
ATOM 655 N N . SER A 1 86 ? 13.191 2.444 -22.156 1.00 51.94 86 SER A N 1
ATOM 656 C CA . SER A 1 86 ? 13.841 3.137 -23.278 1.00 51.94 86 SER A CA 1
ATOM 657 C C . SER A 1 86 ? 13.278 4.530 -23.595 1.00 51.94 86 SER A C 1
ATOM 659 O O . SER A 1 86 ? 13.729 5.144 -24.563 1.00 51.94 86 SER A O 1
ATOM 661 N N . TRP A 1 87 ? 12.324 5.045 -22.813 1.00 45.38 87 TRP A N 1
ATOM 662 C CA . TRP A 1 87 ? 11.792 6.406 -22.991 1.00 45.38 87 TRP A CA 1
ATOM 663 C C . TRP A 1 87 ? 12.391 7.430 -22.016 1.00 45.38 87 TRP A C 1
ATOM 665 O O . TRP A 1 87 ? 11.880 8.527 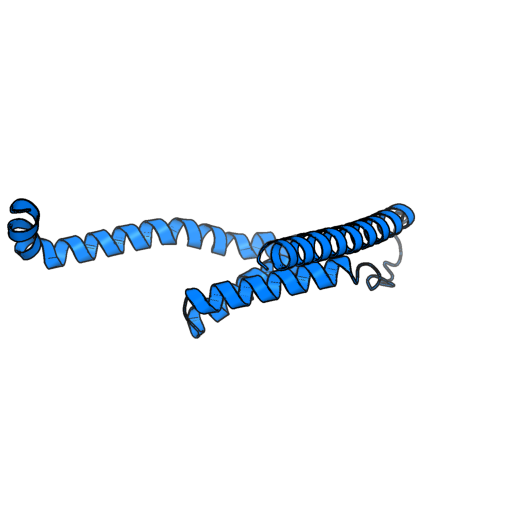-21.854 1.00 45.38 87 TRP A O 1
ATOM 675 N N . ASN A 1 88 ? 13.544 7.114 -21.422 1.00 42.59 88 ASN A N 1
ATOM 676 C CA . ASN A 1 88 ? 14.467 8.106 -20.865 1.00 42.59 88 ASN A CA 1
ATOM 677 C C . ASN A 1 88 ? 15.567 8.451 -21.883 1.00 42.59 88 ASN A C 1
ATOM 679 O O . ASN A 1 88 ? 16.747 8.554 -21.552 1.00 42.59 88 ASN A O 1
ATOM 683 N N . GLY A 1 89 ? 15.172 8.615 -23.145 1.00 49.56 89 GLY A N 1
ATOM 684 C CA . GLY A 1 89 ? 15.972 9.332 -24.122 1.00 49.56 89 GLY A CA 1
ATOM 685 C C . GLY A 1 89 ? 15.752 10.833 -23.956 1.00 49.56 89 GLY A C 1
ATOM 686 O O . GLY A 1 89 ? 14.650 11.313 -24.183 1.00 49.56 89 GLY A O 1
ATOM 687 N N . LEU A 1 90 ? 16.833 11.546 -23.632 1.00 46.09 90 LEU A N 1
ATOM 688 C CA . LEU A 1 90 ? 17.032 12.981 -23.867 1.00 46.09 90 LEU A CA 1
ATOM 689 C C . LEU A 1 90 ? 16.351 13.960 -22.893 1.00 46.09 90 LEU A C 1
ATOM 691 O O . LEU A 1 90 ? 15.562 14.816 -23.276 1.00 46.09 90 LEU A O 1
ATOM 695 N N . GLY A 1 91 ? 16.802 13.947 -21.639 1.00 37.81 91 GLY A N 1
ATOM 696 C CA . GLY A 1 91 ? 17.013 15.201 -20.916 1.00 37.81 91 GLY A CA 1
ATOM 697 C C . GLY A 1 91 ? 18.480 15.591 -21.063 1.00 37.81 91 GLY A C 1
ATOM 698 O O . GLY A 1 91 ? 19.333 14.959 -20.448 1.00 37.81 91 GLY A O 1
ATOM 699 N N . SER A 1 92 ? 18.783 16.580 -21.905 1.00 41.06 92 SER A N 1
ATOM 700 C CA . SER A 1 92 ? 20.098 17.227 -21.949 1.00 41.06 92 SER A CA 1
ATOM 701 C C . SER A 1 92 ? 20.412 17.796 -20.563 1.00 41.06 92 SER A C 1
ATOM 703 O O . SER A 1 92 ? 19.897 18.847 -20.187 1.00 41.06 92 SER A O 1
ATOM 705 N N . ILE A 1 93 ? 21.232 17.094 -19.781 1.00 40.75 93 ILE A N 1
ATOM 706 C CA . ILE A 1 93 ? 21.961 17.722 -18.682 1.00 40.75 93 ILE A CA 1
ATOM 707 C C . ILE A 1 93 ? 23.227 18.255 -19.329 1.00 40.75 93 ILE A C 1
ATOM 709 O O . ILE A 1 93 ? 24.231 17.563 -19.492 1.00 40.75 93 ILE A O 1
ATOM 713 N N . LEU A 1 94 ? 23.096 19.496 -19.788 1.00 45.97 94 LEU A N 1
ATOM 714 C CA . LEU A 1 94 ? 24.196 20.357 -20.158 1.00 45.97 94 LEU A CA 1
ATOM 715 C C . LEU A 1 94 ? 25.200 20.341 -18.993 1.00 45.97 94 LEU A C 1
ATOM 717 O O . LEU A 1 94 ? 24.909 20.841 -17.910 1.00 45.97 94 LEU A O 1
ATOM 721 N N . SER A 1 95 ? 26.377 19.770 -19.243 1.00 41.97 95 SER A N 1
ATOM 722 C CA . SER A 1 95 ? 27.566 19.892 -18.396 1.00 41.97 95 SER A CA 1
ATOM 723 C C . SER A 1 95 ? 27.591 19.051 -17.107 1.00 41.97 95 SER A C 1
ATOM 725 O O . SER A 1 95 ? 27.528 19.574 -15.999 1.00 41.97 95 SER A O 1
ATOM 727 N N . THR A 1 96 ? 27.750 17.729 -17.214 1.00 42.62 96 THR A N 1
ATOM 728 C CA . THR A 1 96 ? 28.543 16.965 -16.226 1.00 42.62 96 THR A CA 1
ATOM 729 C C . THR A 1 96 ? 29.048 15.658 -16.835 1.00 42.62 96 THR A C 1
ATOM 731 O O . THR A 1 96 ? 28.281 14.814 -17.293 1.00 42.62 96 THR A O 1
ATOM 734 N N . ASP A 1 97 ? 30.369 15.517 -16.845 1.00 44.81 97 ASP A N 1
ATOM 735 C CA . ASP A 1 97 ? 31.153 14.401 -17.372 1.00 44.81 97 ASP A CA 1
ATOM 736 C C . ASP A 1 97 ? 31.014 13.152 -16.477 1.00 44.81 97 ASP A C 1
ATOM 738 O O . ASP A 1 97 ? 31.914 12.778 -15.728 1.00 44.81 97 ASP A O 1
ATOM 742 N N . ILE A 1 98 ? 29.825 12.538 -16.463 1.00 43.56 98 ILE A N 1
ATOM 743 C CA . ILE A 1 98 ? 29.596 11.259 -15.776 1.00 43.56 98 ILE A CA 1
ATOM 744 C C . ILE A 1 98 ? 29.024 10.254 -16.772 1.00 43.56 98 ILE A C 1
ATOM 746 O O . ILE A 1 98 ? 27.822 9.993 -16.848 1.00 43.56 98 ILE A O 1
ATOM 750 N N . TYR A 1 99 ? 29.933 9.635 -17.521 1.00 44.31 99 TYR A N 1
ATOM 751 C CA . TYR A 1 99 ? 29.692 8.437 -18.321 1.00 44.31 99 TYR A CA 1
ATOM 752 C C . TYR A 1 99 ? 29.422 7.224 -17.402 1.00 44.31 99 TYR A C 1
ATOM 754 O O . TYR A 1 99 ? 30.257 6.334 -17.238 1.00 44.31 99 TYR A O 1
ATOM 762 N N . LYS A 1 100 ? 28.238 7.140 -16.778 1.00 47.56 100 LYS A N 1
ATOM 763 C CA . LYS A 1 100 ? 27.781 5.872 -16.177 1.00 47.56 100 LYS A CA 1
ATOM 764 C C . LYS A 1 100 ? 27.120 5.007 -17.253 1.00 47.56 100 LYS A C 1
ATOM 766 O O . LYS A 1 100 ? 25.988 5.238 -17.657 1.00 47.56 100 LYS A O 1
ATOM 771 N N . SER A 1 101 ? 27.883 4.012 -17.706 1.00 44.00 101 SER A N 1
ATOM 772 C CA . SER A 1 101 ? 27.573 2.963 -18.689 1.00 44.00 101 SER A CA 1
ATOM 773 C C . SER A 1 101 ? 26.078 2.675 -18.934 1.00 44.00 101 SER A C 1
ATOM 775 O O . SER A 1 101 ? 25.449 1.850 -18.267 1.00 44.00 101 SER A O 1
ATOM 777 N N . THR A 1 102 ? 25.528 3.284 -19.986 1.00 52.88 102 THR A N 1
ATOM 778 C CA . THR A 1 102 ? 24.186 3.007 -20.535 1.00 52.88 102 THR A CA 1
ATOM 779 C C . THR A 1 102 ? 24.073 1.586 -21.115 1.00 52.88 102 THR A C 1
ATOM 781 O O . THR A 1 102 ? 22.970 1.073 -21.306 1.00 52.88 102 THR A O 1
ATOM 784 N N . LYS A 1 103 ? 25.209 0.911 -21.367 1.00 51.75 103 LYS A N 1
ATOM 785 C CA . LYS A 1 103 ? 25.256 -0.471 -21.877 1.00 51.75 103 LYS A CA 1
ATOM 786 C C . LYS A 1 103 ? 24.707 -1.485 -20.865 1.00 51.75 103 LYS A C 1
ATOM 788 O O . LYS A 1 103 ? 24.018 -2.417 -21.271 1.00 51.75 103 LYS A O 1
ATOM 793 N N . ASN A 1 104 ? 24.930 -1.269 -19.564 1.00 54.00 104 ASN A N 1
ATOM 794 C CA . ASN A 1 104 ? 24.431 -2.171 -18.518 1.00 54.00 104 ASN A CA 1
ATOM 795 C C . ASN A 1 104 ? 22.906 -2.077 -18.349 1.00 54.00 104 ASN A C 1
ATOM 797 O O . ASN A 1 104 ? 22.250 -3.100 -18.193 1.00 54.00 104 ASN A O 1
ATOM 801 N N . TYR A 1 105 ? 22.314 -0.883 -18.479 1.00 54.19 105 TYR A N 1
ATOM 802 C CA . TYR A 1 105 ? 20.857 -0.712 -18.391 1.00 54.19 105 TYR A CA 1
ATOM 803 C C . TYR A 1 105 ? 20.102 -1.364 -19.557 1.00 54.19 105 TYR A C 1
ATOM 805 O O . TYR A 1 105 ? 19.046 -1.953 -19.336 1.00 54.19 105 TYR A O 1
ATOM 813 N N . LYS A 1 106 ? 20.650 -1.315 -20.783 1.00 56.69 106 LYS A N 1
ATOM 814 C CA . LYS A 1 106 ? 20.080 -2.032 -21.941 1.00 56.69 106 LYS A CA 1
ATOM 815 C C . LYS A 1 106 ? 20.145 -3.553 -21.786 1.00 56.69 106 LYS A C 1
ATOM 817 O O . LYS A 1 106 ? 19.221 -4.237 -22.208 1.00 56.69 106 LYS A O 1
ATOM 822 N N . ASN A 1 107 ? 21.222 -4.082 -21.199 1.00 60.19 107 ASN A N 1
ATOM 823 C CA . ASN A 1 107 ? 21.353 -5.522 -20.973 1.00 60.19 107 ASN A CA 1
ATOM 824 C C . ASN A 1 107 ? 20.372 -6.001 -19.891 1.00 60.19 107 ASN A C 1
ATOM 826 O O . ASN A 1 107 ? 19.642 -6.960 -20.115 1.00 60.19 107 ASN A O 1
ATOM 830 N N . VAL A 1 108 ? 20.258 -5.268 -18.777 1.00 63.69 108 VAL A N 1
ATOM 831 C CA . VAL A 1 108 ? 19.318 -5.598 -17.692 1.00 63.69 108 VAL A CA 1
ATOM 832 C C . VAL A 1 108 ? 17.864 -5.534 -18.165 1.00 63.69 108 VAL A C 1
ATOM 834 O O . VAL A 1 108 ? 17.094 -6.437 -17.855 1.00 63.69 108 VAL A O 1
ATOM 837 N N . SER A 1 109 ? 17.470 -4.527 -18.951 1.00 62.12 109 SER A N 1
ATOM 838 C CA . SER A 1 109 ? 16.098 -4.460 -19.475 1.00 62.12 109 SER A CA 1
ATOM 839 C C . SER A 1 109 ? 15.785 -5.565 -20.482 1.00 62.12 109 SER A C 1
ATOM 841 O O . SER A 1 109 ? 14.701 -6.142 -20.426 1.00 62.12 109 SER A O 1
ATOM 843 N N . ALA A 1 110 ? 16.729 -5.899 -21.366 1.00 65.62 110 ALA A N 1
ATOM 844 C CA . ALA A 1 110 ? 16.582 -7.027 -22.281 1.00 65.62 110 ALA A CA 1
ATOM 845 C C . ALA A 1 110 ? 16.477 -8.353 -21.514 1.00 65.62 110 ALA A C 1
ATOM 847 O O . ALA A 1 110 ? 15.567 -9.134 -21.775 1.00 65.62 110 ALA A O 1
ATOM 848 N N . PHE A 1 111 ? 17.348 -8.577 -20.528 1.00 72.06 111 PHE A N 1
ATOM 849 C CA . PHE A 1 111 ? 17.336 -9.764 -19.676 1.00 72.06 111 PHE A CA 1
ATOM 850 C C . PHE A 1 111 ? 16.020 -9.907 -18.900 1.00 72.06 111 PHE A C 1
ATOM 852 O O . PHE A 1 111 ? 15.409 -10.969 -18.941 1.00 72.06 111 PHE A O 1
ATOM 859 N N . VAL A 1 112 ? 15.529 -8.836 -18.264 1.00 66.81 112 VAL A N 1
ATOM 860 C CA . VAL A 1 112 ? 14.234 -8.847 -17.558 1.00 66.81 112 VAL A CA 1
ATOM 861 C C . VAL A 1 112 ? 13.085 -9.124 -18.527 1.00 66.81 112 VAL A C 1
ATOM 863 O O . VAL A 1 112 ? 12.179 -9.877 -18.187 1.00 66.81 112 VAL A O 1
ATOM 866 N N . ARG A 1 113 ? 13.125 -8.573 -19.746 1.00 71.12 113 ARG A N 1
ATOM 867 C CA . ARG A 1 113 ? 12.107 -8.835 -20.770 1.00 71.12 113 ARG A CA 1
ATOM 868 C C . ARG A 1 113 ? 12.107 -10.295 -21.227 1.00 71.12 113 ARG A C 1
ATOM 870 O O . ARG A 1 113 ? 11.032 -10.870 -21.335 1.00 71.12 113 ARG A O 1
ATOM 877 N N . TYR A 1 114 ? 13.280 -10.901 -21.421 1.00 75.19 114 TYR A N 1
ATOM 878 C CA . TYR A 1 114 ? 13.400 -12.335 -21.712 1.00 75.19 114 TYR A CA 1
ATOM 879 C C . TYR A 1 114 ? 12.919 -13.206 -20.553 1.00 75.19 114 TYR A C 1
ATOM 881 O O . TYR A 1 114 ? 12.253 -14.209 -20.782 1.00 75.19 114 TYR A O 1
ATOM 889 N N . LEU A 1 115 ? 13.230 -12.823 -19.315 1.00 73.56 115 LEU A N 1
ATOM 890 C CA . LEU A 1 115 ? 12.841 -13.571 -18.122 1.00 73.56 115 LEU A CA 1
ATOM 891 C C . LEU A 1 115 ? 11.327 -13.496 -17.882 1.00 73.56 115 LEU A C 1
ATOM 893 O O . LEU A 1 115 ? 10.725 -14.487 -17.480 1.00 73.56 115 LEU A O 1
ATOM 897 N N . LEU A 1 116 ? 10.701 -12.354 -18.185 1.00 71.00 116 LEU A N 1
ATOM 898 C CA . LEU A 1 116 ? 9.248 -12.195 -18.127 1.00 71.00 116 LEU A CA 1
ATOM 899 C C . LEU A 1 116 ? 8.549 -13.001 -19.230 1.00 71.00 116 LEU A C 1
ATOM 901 O O . LEU A 1 116 ? 7.547 -13.647 -18.949 1.00 71.00 116 LEU A O 1
ATOM 905 N N . ASP A 1 117 ? 9.094 -13.002 -20.450 1.00 79.62 117 ASP A N 1
ATOM 906 C CA . ASP A 1 117 ? 8.587 -13.798 -21.576 1.00 79.62 117 ASP A CA 1
ATOM 907 C C . ASP A 1 117 ? 8.666 -15.305 -21.267 1.00 79.62 117 ASP A C 1
ATOM 909 O O . ASP A 1 117 ? 7.660 -16.009 -21.319 1.00 79.62 117 ASP A O 1
ATOM 913 N N . TRP A 1 118 ? 9.821 -15.782 -20.790 1.00 74.69 118 TRP A N 1
ATOM 914 C CA . TRP A 1 118 ? 10.001 -17.166 -20.340 1.00 74.69 118 TRP A CA 1
ATOM 915 C C . TRP A 1 118 ? 9.130 -17.530 -19.137 1.00 74.69 118 TRP A C 1
ATOM 917 O O . TRP A 1 118 ? 8.572 -18.624 -19.100 1.00 74.69 118 TRP A O 1
ATOM 927 N N . GLY A 1 119 ? 8.990 -16.632 -18.159 1.00 81.44 119 GLY A N 1
ATOM 928 C CA . GLY A 1 119 ? 8.132 -16.846 -16.995 1.00 81.44 119 GLY A CA 1
ATOM 929 C C . GLY A 1 119 ? 6.655 -16.955 -17.373 1.00 81.44 119 GLY A C 1
ATOM 930 O O . GLY A 1 119 ? 5.950 -17.816 -16.848 1.00 81.44 119 GLY A O 1
ATOM 931 N N . LEU A 1 120 ? 6.195 -16.137 -18.324 1.00 74.50 120 LEU A N 1
ATOM 932 C CA . LEU A 1 120 ? 4.824 -16.179 -18.828 1.00 74.50 120 LEU A CA 1
ATOM 933 C C . LEU A 1 120 ? 4.572 -17.445 -19.655 1.00 74.50 120 LEU A C 1
ATOM 935 O O . LEU A 1 120 ? 3.553 -18.100 -19.461 1.00 74.50 120 LEU A O 1
ATOM 939 N N . LEU A 1 121 ? 5.510 -17.826 -20.530 1.00 75.62 121 LEU A N 1
ATOM 940 C CA . LEU A 1 121 ? 5.431 -19.067 -21.307 1.00 75.62 121 LEU A CA 1
ATOM 941 C C . LEU A 1 121 ? 5.439 -20.298 -20.399 1.00 75.62 121 LEU A C 1
ATOM 943 O O . LEU A 1 121 ? 4.644 -21.214 -20.608 1.00 75.62 121 LEU A O 1
ATOM 947 N N . ALA A 1 122 ? 6.276 -20.307 -19.360 1.00 79.69 122 ALA A N 1
ATOM 948 C CA . ALA A 1 122 ? 6.294 -21.371 -18.363 1.00 79.69 122 ALA A CA 1
ATOM 949 C C . ALA A 1 122 ? 4.967 -21.445 -17.597 1.00 79.69 122 ALA A C 1
ATOM 951 O O . ALA A 1 122 ? 4.424 -22.534 -17.421 1.00 79.69 122 ALA A O 1
ATOM 952 N N . TRP A 1 123 ? 4.402 -20.301 -17.200 1.00 75.06 123 TRP A N 1
ATOM 953 C CA . TRP A 1 123 ? 3.114 -20.250 -16.509 1.00 75.06 123 TRP A CA 1
ATOM 954 C C . TRP A 1 123 ? 1.950 -20.684 -17.408 1.00 75.06 123 TRP A C 1
ATOM 956 O O . TRP A 1 123 ? 1.111 -21.461 -16.969 1.00 75.06 123 TRP A O 1
ATOM 966 N N . ILE A 1 124 ? 1.927 -20.270 -18.679 1.00 74.00 124 ILE A N 1
ATOM 967 C CA . ILE A 1 124 ? 0.925 -20.697 -19.670 1.00 74.00 124 ILE A CA 1
ATOM 968 C C . ILE A 1 124 ? 1.046 -22.195 -19.952 1.00 74.00 124 ILE A C 1
ATOM 970 O O . ILE A 1 124 ? 0.034 -22.887 -20.004 1.00 74.00 124 ILE A O 1
ATOM 974 N N . THR A 1 125 ? 2.267 -22.715 -20.090 1.00 78.44 125 THR A N 1
ATOM 975 C CA . THR A 1 125 ? 2.502 -24.150 -20.307 1.00 78.44 125 THR A CA 1
ATOM 976 C C . THR A 1 125 ? 2.055 -24.957 -19.091 1.00 78.44 125 THR A C 1
ATOM 978 O O . THR A 1 125 ? 1.361 -25.960 -19.238 1.00 78.44 125 THR A O 1
ATOM 981 N N . TYR A 1 126 ? 2.379 -24.492 -17.882 1.00 77.69 126 TYR A N 1
ATOM 982 C CA . TYR A 1 126 ? 1.946 -25.116 -16.632 1.00 77.69 126 TYR A CA 1
ATOM 983 C C . TYR A 1 126 ? 0.421 -25.073 -16.467 1.00 77.69 126 TYR A C 1
ATOM 985 O O . TYR A 1 126 ? -0.206 -26.083 -16.163 1.00 77.69 126 TYR A O 1
ATOM 993 N N . PHE A 1 127 ? -0.199 -23.927 -16.746 1.00 73.06 127 PHE A N 1
ATOM 994 C CA . PHE A 1 127 ? -1.647 -23.751 -16.680 1.00 73.06 127 PHE A CA 1
ATOM 995 C C . PHE A 1 127 ? -2.381 -24.600 -17.729 1.00 73.06 127 PHE A C 1
ATOM 997 O O . PHE A 1 127 ? -3.377 -25.248 -17.415 1.00 73.06 127 PHE A O 1
ATOM 1004 N N . SER A 1 128 ? -1.851 -24.669 -18.955 1.00 67.06 128 SER A N 1
ATOM 1005 C CA . SER A 1 128 ? -2.362 -25.549 -20.009 1.00 67.06 128 SER A CA 1
ATOM 1006 C C . SER A 1 128 ? -2.221 -27.026 -19.637 1.00 67.06 128 SER A C 1
ATOM 1008 O O . SER A 1 128 ? -3.092 -27.814 -19.994 1.00 67.06 128 SER A O 1
ATOM 1010 N N . SER A 1 129 ? -1.162 -27.397 -18.913 1.00 71.06 129 SER A N 1
ATOM 1011 C CA . SER A 1 129 ? -0.943 -28.772 -18.444 1.00 71.06 129 SER A CA 1
ATOM 1012 C C . SER A 1 129 ? -1.941 -29.154 -17.344 1.00 71.06 129 SER A C 1
ATOM 1014 O O . SER A 1 129 ? -2.576 -30.198 -17.445 1.00 71.06 129 SER A O 1
ATOM 1016 N N . SER A 1 130 ? -2.197 -28.274 -16.367 1.00 71.56 130 SER A N 1
ATOM 1017 C CA . SER A 1 130 ? -3.224 -28.502 -15.330 1.00 71.56 130 SER A CA 1
ATOM 1018 C C . SER A 1 130 ? -4.648 -28.634 -15.889 1.00 71.56 130 SER A C 1
ATOM 1020 O O . SER A 1 130 ? -5.475 -29.349 -15.324 1.00 71.56 130 SER A O 1
ATOM 1022 N N . ILE A 1 131 ? -4.956 -27.954 -16.999 1.00 65.31 131 ILE A N 1
ATOM 1023 C CA . ILE A 1 131 ? -6.255 -28.082 -17.679 1.00 65.31 131 ILE A CA 1
ATOM 1024 C C . ILE A 1 131 ? -6.349 -29.385 -18.487 1.00 65.31 131 ILE A C 1
ATOM 1026 O O . ILE A 1 131 ? -7.436 -29.950 -18.596 1.00 65.31 131 ILE A O 1
ATOM 1030 N N . LEU A 1 132 ? -5.241 -29.878 -19.048 1.00 62.22 132 LEU A N 1
ATOM 1031 C CA . LEU A 1 132 ? -5.243 -31.127 -19.815 1.00 62.22 132 LEU A CA 1
ATOM 1032 C C . LEU A 1 132 ? -5.350 -32.366 -18.912 1.00 62.22 132 LEU A C 1
ATOM 1034 O O . LEU A 1 132 ? -5.942 -33.355 -19.320 1.00 62.22 132 LEU A O 1
ATOM 1038 N N . GLU A 1 133 ? -4.825 -32.295 -17.689 1.00 63.94 133 GLU A N 1
ATOM 1039 C CA . GLU A 1 133 ? -4.796 -33.411 -16.728 1.00 63.94 133 GLU A CA 1
ATOM 1040 C C . GLU A 1 133 ? -6.109 -33.581 -15.934 1.00 63.94 133 GLU A C 1
ATOM 1042 O O . GLU A 1 133 ? -6.250 -34.493 -15.123 1.00 63.94 133 GLU A O 1
ATOM 1047 N N . THR A 1 134 ? -7.093 -32.706 -16.171 1.00 55.56 134 THR A N 1
ATOM 1048 C CA . THR A 1 134 ? -8.437 -32.757 -15.563 1.00 55.56 134 THR A CA 1
ATOM 1049 C C . THR A 1 134 ? -9.533 -33.250 -16.522 1.00 55.56 134 THR A C 1
ATOM 1051 O O . THR A 1 134 ? -10.715 -33.203 -16.169 1.00 55.56 134 THR A O 1
ATOM 1054 N N . LYS A 1 135 ? -9.166 -33.758 -17.707 1.00 48.06 135 LYS A N 1
ATOM 1055 C CA . LYS A 1 135 ? -10.049 -34.475 -18.644 1.00 48.06 135 LYS A CA 1
ATOM 1056 C C . LYS A 1 135 ? -9.591 -35.912 -18.845 1.00 48.06 135 LYS A C 1
ATOM 1058 O O . LYS A 1 135 ? -10.495 -36.767 -18.965 1.00 48.06 135 LYS A O 1
#

pLDDT: mean 71.75, std 14.58, range [37.81, 92.81]

Radius of gyration: 24.71 Å; chains: 1; bounding box: 57×55×55 Å

Secondary structure (DSSP, 8-state):
-HHHHHHHHHHHHHHHHHHHHHHHHHHHHHHHHHHHHHHHHTT-HHHHHHHHHHHHHHHHH-HHHHHHHHHHHHHHHHHHHHH-TT--------S------HHHHHHHHHHHHHHHHHHHHHHHHHHHHHHHTT-

InterPro domains:
  IPR001902 SLC26A/SulP transporter [PTHR11814] (1-108)
  IPR011547 SLC26A/SulP transporter domain [PF00916] (1-54)

Sequence (135 aa):
MIAIVALGKLLEPLQKSVLAAVVIANLKGMFMQVCDIPRLWRQNKIDAVIWVFTCIMSIILGLDLGLLSGLVFGLLTVVLRVQFPSWNGLGSILSTDIYKSTKNYKNVSAFVRYLLDWGLLAWITYFSSSILETK

Organism: NCBI:txid89673